Protein AF-H8G7A5-F1 (afdb_monomer)

Mean predicted aligned error: 6.36 Å

pLDDT: mean 84.11, std 17.85, range [39.28, 98.31]

Foldseek 3Di:
DVVLCVVVVHDLQRLLVQLCVVLVHNPRHSVNSVCLVVLVDPDDPSSLVSCCVSSVHDSVVSCVSNVVVVVVVVPD

Nearest PDB structures (foldseek):
  2b5a-assembly1_A  TM=8.289E-01  e=1.965E-02  [Bacillus] caldolyticus
  3jxc-assembly1_L  TM=9.567E-01  e=2.807E-01  Lederbergvirus P22
  3kxa-assembly2_D  TM=8.619E-01  e=2.377E-01  Neisseria gonorrhoeae FA 1090
  3f52-assembly1_A  TM=7.113E-01  e=2.128E-01  Corynebacterium glutamicum
  6tri-assembly1_B  TM=8.087E-01  e=3.396E+00  Lactococcus phage TP901-1

Structure (mmCIF, N/CA/C/O backbone):
data_AF-H8G7A5-F1
#
_entry.id   AF-H8G7A5-F1
#
loop_
_atom_site.group_PDB
_atom_site.id
_atom_site.type_symbol
_atom_site.label_atom_id
_atom_site.label_alt_id
_atom_site.label_comp_id
_atom_site.label_asym_id
_atom_site.label_entity_id
_atom_site.label_seq_id
_atom_site.pdbx_PDB_ins_code
_atom_site.Cartn_x
_atom_site.Cartn_y
_atom_site.Cartn_z
_atom_site.occupancy
_atom_site.B_iso_or_equiv
_atom_site.auth_seq_id
_atom_site.auth_comp_id
_atom_site.auth_asym_id
_atom_site.auth_atom_id
_atom_site.pdbx_PDB_model_num
ATOM 1 N N . MET A 1 1 ? -8.058 -5.628 2.000 1.00 87.31 1 MET A N 1
ATOM 2 C CA . MET A 1 1 ? -7.064 -5.312 0.946 1.00 87.31 1 MET A CA 1
ATOM 3 C C . MET A 1 1 ? -7.284 -6.091 -0.357 1.00 87.31 1 MET A C 1
ATOM 5 O O . MET A 1 1 ? -7.782 -5.481 -1.289 1.00 87.31 1 MET A O 1
ATOM 9 N N . ARG A 1 2 ? -6.997 -7.408 -0.447 1.00 91.94 2 ARG A N 1
ATOM 10 C CA . ARG A 1 2 ? -7.075 -8.173 -1.721 1.00 91.94 2 ARG A CA 1
ATOM 11 C C . ARG A 1 2 ? -8.384 -8.006 -2.489 1.00 91.94 2 ARG A C 1
ATOM 13 O O . ARG A 1 2 ? -8.363 -7.820 -3.700 1.00 91.94 2 ARG A O 1
ATOM 20 N N . ARG A 1 3 ? -9.518 -8.088 -1.787 1.00 90.56 3 ARG A N 1
ATOM 21 C CA . ARG A 1 3 ? -10.847 -7.893 -2.385 1.00 90.56 3 ARG A CA 1
ATOM 22 C C . ARG A 1 3 ? -10.979 -6.502 -3.009 1.00 90.56 3 ARG A C 1
ATOM 24 O O . ARG A 1 3 ? -11.322 -6.411 -4.176 1.00 90.56 3 ARG A O 1
ATOM 31 N N . VAL A 1 4 ? -10.635 -5.455 -2.260 1.00 91.81 4 VAL A N 1
ATOM 32 C CA . VAL A 1 4 ? -10.677 -4.058 -2.725 1.00 91.81 4 VAL A CA 1
ATOM 33 C C . VAL A 1 4 ? -9.766 -3.857 -3.937 1.00 91.81 4 VAL A C 1
ATOM 35 O O . VAL A 1 4 ? -10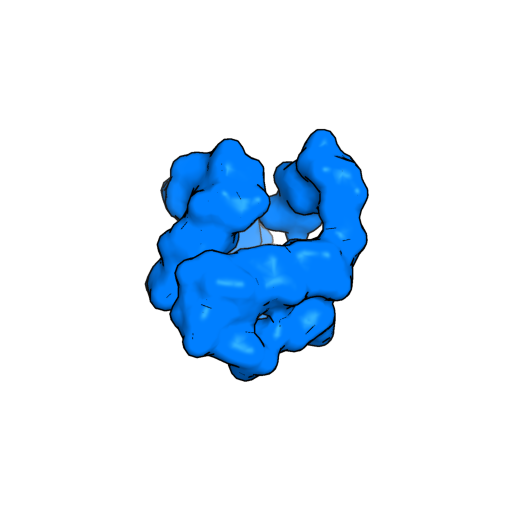.225 -3.359 -4.955 1.00 91.81 4 VAL A O 1
ATOM 38 N N . ARG A 1 5 ? -8.514 -4.336 -3.885 1.00 94.25 5 ARG A N 1
ATOM 39 C CA . ARG A 1 5 ? -7.588 -4.262 -5.027 1.00 94.25 5 ARG A CA 1
ATOM 40 C C . ARG A 1 5 ? -8.190 -4.898 -6.285 1.00 94.25 5 ARG A C 1
ATOM 42 O O . ARG A 1 5 ? -8.133 -4.304 -7.355 1.00 94.25 5 ARG A O 1
ATOM 49 N N . LYS A 1 6 ? -8.780 -6.092 -6.151 1.00 94.44 6 LYS A N 1
ATOM 50 C CA . LYS A 1 6 ? -9.429 -6.790 -7.268 1.00 94.44 6 LYS A CA 1
ATOM 51 C C . LYS A 1 6 ? -10.648 -6.045 -7.812 1.00 94.44 6 LYS A C 1
ATOM 53 O O . LYS A 1 6 ? -10.808 -6.006 -9.022 1.00 94.44 6 LYS A O 1
ATOM 58 N N . LEU A 1 7 ? -11.472 -5.449 -6.948 1.00 93.31 7 LEU A N 1
ATOM 59 C CA . LEU A 1 7 ? -12.617 -4.629 -7.370 1.00 93.31 7 LEU A CA 1
ATOM 6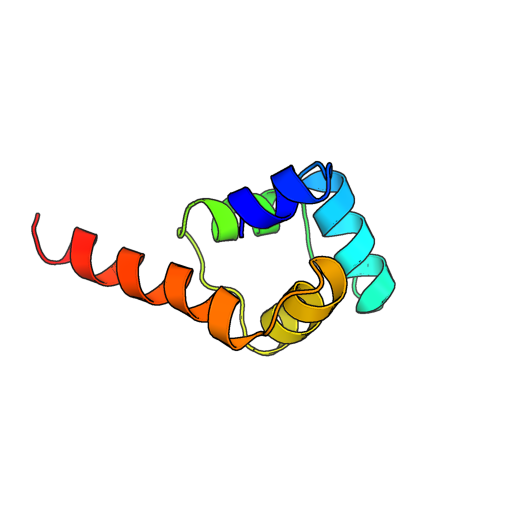0 C C . LEU A 1 7 ? -12.181 -3.388 -8.160 1.00 93.31 7 LEU A C 1
ATOM 62 O O . LEU A 1 7 ? -12.905 -2.942 -9.037 1.00 93.31 7 LEU A O 1
ATOM 66 N N . ARG A 1 8 ? -10.977 -2.871 -7.892 1.00 92.56 8 ARG A N 1
ATOM 67 C CA . ARG A 1 8 ? -10.353 -1.783 -8.657 1.00 92.56 8 ARG A CA 1
ATOM 68 C C . ARG A 1 8 ? -9.615 -2.264 -9.919 1.00 92.56 8 ARG A C 1
ATOM 70 O O . ARG A 1 8 ? -8.957 -1.462 -10.566 1.00 92.56 8 ARG A O 1
ATOM 77 N N . GLY A 1 9 ? -9.664 -3.559 -10.249 1.00 95.75 9 GLY A N 1
ATOM 78 C CA . GLY A 1 9 ? -9.002 -4.123 -11.434 1.00 95.75 9 GLY A CA 1
ATOM 79 C C . GLY A 1 9 ? -7.470 -4.153 -11.371 1.00 95.75 9 GLY A C 1
ATOM 80 O O . GLY A 1 9 ? -6.825 -4.425 -12.377 1.00 95.75 9 GLY A O 1
ATOM 81 N N . LEU A 1 10 ? -6.870 -3.895 -10.206 1.00 96.62 10 LEU A N 1
ATOM 82 C CA . LEU A 1 10 ? -5.418 -3.767 -10.077 1.00 96.62 10 LEU A CA 1
ATOM 83 C C . LEU A 1 10 ? -4.754 -5.125 -9.838 1.00 96.62 10 LEU A C 1
ATOM 85 O O . LEU A 1 10 ? -5.200 -5.924 -9.007 1.00 96.62 10 LEU A O 1
ATOM 89 N N . THR A 1 11 ? -3.620 -5.370 -10.485 1.00 98.19 11 THR A N 1
ATOM 90 C CA . THR A 1 11 ? -2.675 -6.430 -10.104 1.00 98.19 11 THR A CA 1
ATOM 91 C C . THR A 1 11 ? -1.880 -6.027 -8.855 1.00 98.19 11 THR A C 1
ATOM 93 O O . THR A 1 11 ? -1.917 -4.880 -8.412 1.00 98.19 11 THR A O 1
ATOM 96 N N . GLN A 1 12 ? -1.168 -6.974 -8.231 1.00 97.62 12 GLN A N 1
ATOM 97 C CA . GLN A 1 12 ? -0.310 -6.641 -7.084 1.00 97.62 12 GLN A CA 1
ATOM 98 C C . GLN A 1 12 ? 0.880 -5.753 -7.482 1.00 97.62 12 GLN A C 1
ATOM 100 O O . GLN A 1 12 ? 1.299 -4.942 -6.663 1.00 97.62 12 GLN A O 1
ATOM 105 N N . TYR A 1 13 ? 1.390 -5.892 -8.713 1.00 98.31 13 TYR A N 1
ATOM 106 C CA . TYR A 1 13 ? 2.423 -5.010 -9.267 1.00 98.31 13 TYR A CA 1
ATOM 107 C C . TYR A 1 13 ? 1.885 -3.593 -9.430 1.00 98.31 13 TYR A C 1
ATOM 109 O O . TYR A 1 13 ? 2.398 -2.691 -8.791 1.00 98.31 13 TYR A O 1
ATOM 117 N N . GLN A 1 14 ? 0.750 -3.429 -10.115 1.00 98.25 14 GLN A N 1
ATOM 118 C CA . GLN A 1 14 ? 0.127 -2.112 -10.302 1.00 98.25 14 GLN A CA 1
ATOM 119 C C . GLN A 1 14 ? -0.205 -1.406 -8.983 1.00 98.25 14 GLN A C 1
ATOM 121 O O . GLN A 1 14 ? -0.143 -0.185 -8.901 1.00 98.25 14 GLN A O 1
ATOM 126 N N . LEU A 1 15 ? -0.566 -2.155 -7.934 1.00 97.62 15 LEU A N 1
ATOM 127 C CA . LEU A 1 15 ? -0.739 -1.553 -6.615 1.00 97.62 15 LEU A CA 1
ATOM 128 C C . LEU A 1 15 ? 0.598 -1.115 -6.000 1.00 97.62 15 LEU A C 1
ATOM 130 O O . LEU A 1 15 ? 0.636 -0.064 -5.372 1.00 97.62 15 LEU A O 1
ATOM 134 N N . ALA A 1 16 ? 1.669 -1.899 -6.144 1.00 98.00 16 ALA A N 1
ATOM 135 C CA . ALA A 1 16 ? 2.995 -1.504 -5.672 1.00 98.00 16 ALA A CA 1
ATOM 136 C C . ALA A 1 16 ? 3.508 -0.265 -6.423 1.00 98.00 16 ALA A C 1
ATOM 138 O O . ALA A 1 16 ? 3.942 0.680 -5.773 1.00 98.00 16 ALA A O 1
ATOM 139 N N . ASP A 1 17 ? 3.357 -0.229 -7.747 1.00 98.06 17 ASP A N 1
ATOM 140 C CA . ASP A 1 17 ? 3.757 0.902 -8.591 1.00 98.06 17 ASP A CA 1
ATOM 141 C C . ASP A 1 17 ? 2.993 2.170 -8.191 1.00 98.06 17 ASP A C 1
ATOM 143 O O . ASP A 1 17 ? 3.594 3.187 -7.857 1.00 98.06 17 ASP A O 1
ATOM 147 N N . ARG A 1 18 ? 1.662 2.078 -8.060 1.00 97.69 18 ARG A N 1
ATOM 148 C CA . ARG A 1 18 ? 0.828 3.203 -7.613 1.00 97.69 18 ARG A CA 1
ATOM 149 C C . ARG A 1 18 ? 1.184 3.686 -6.207 1.00 97.69 18 AR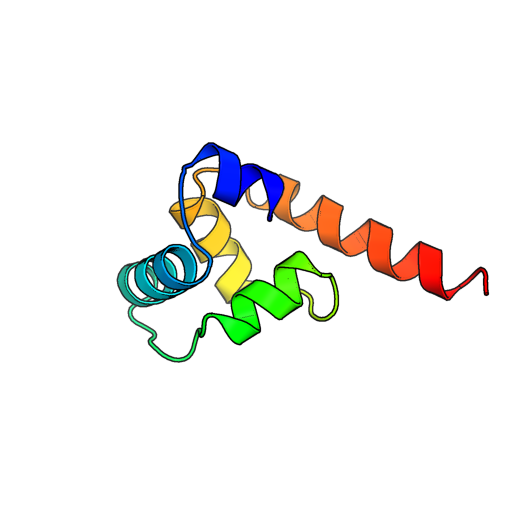G A C 1
ATOM 151 O O . ARG A 1 18 ? 1.093 4.875 -5.919 1.00 97.69 18 ARG A O 1
ATOM 158 N N . LEU A 1 19 ? 1.562 2.780 -5.303 1.00 97.31 19 LEU A N 1
ATOM 159 C CA . LEU A 1 19 ? 2.036 3.161 -3.973 1.00 97.31 19 LEU A CA 1
ATOM 160 C C . LEU A 1 19 ? 3.382 3.878 -4.056 1.00 97.31 19 LEU A C 1
ATOM 162 O O . LEU A 1 19 ? 3.552 4.881 -3.367 1.00 97.31 19 LEU A O 1
ATOM 166 N N . ALA A 1 20 ? 4.310 3.398 -4.882 1.00 97.69 20 ALA A N 1
ATOM 167 C CA . ALA A 1 20 ? 5.603 4.037 -5.082 1.00 97.69 20 ALA A CA 1
ATOM 168 C C . ALA A 1 20 ? 5.455 5.448 -5.666 1.00 97.69 20 ALA A C 1
ATOM 170 O O . ALA A 1 20 ? 6.074 6.376 -5.151 1.00 97.69 20 ALA A O 1
ATOM 171 N N . GLU A 1 21 ? 4.575 5.621 -6.655 1.00 97.62 21 GLU A N 1
ATOM 172 C CA . GLU A 1 21 ? 4.234 6.916 -7.255 1.00 97.62 21 GLU A CA 1
ATOM 173 C C . GLU A 1 21 ? 3.625 7.883 -6.232 1.00 97.62 21 GLU A C 1
ATOM 175 O O . GLU A 1 21 ? 4.126 8.990 -6.051 1.00 97.62 21 GLU A O 1
ATOM 180 N N . LEU A 1 22 ? 2.574 7.464 -5.516 1.00 97.38 22 LEU A N 1
ATOM 181 C CA . LEU A 1 22 ? 1.879 8.328 -4.555 1.00 97.38 22 LEU A CA 1
ATOM 182 C C . LEU A 1 22 ? 2.767 8.729 -3.373 1.00 97.38 22 LEU A C 1
ATOM 184 O O . LEU A 1 22 ? 2.697 9.858 -2.899 1.00 97.38 22 LEU A O 1
ATOM 188 N N . SER A 1 23 ? 3.581 7.794 -2.884 1.00 96.00 23 S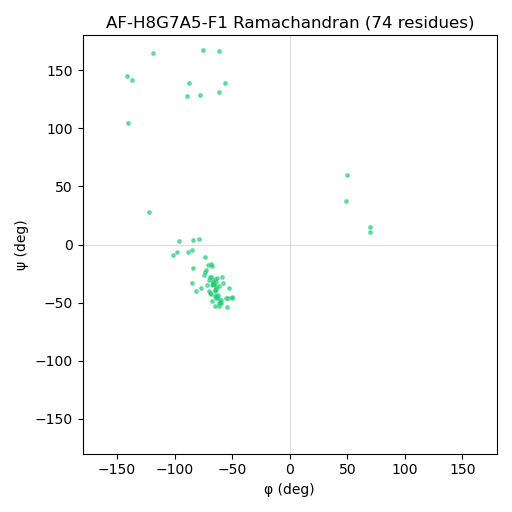ER A N 1
ATOM 189 C CA . SER A 1 23 ? 4.427 8.001 -1.706 1.00 96.00 23 SER A CA 1
ATOM 190 C C . SER A 1 23 ? 5.803 8.587 -2.020 1.00 96.00 23 SER A C 1
ATOM 192 O O . SER A 1 23 ? 6.555 8.887 -1.089 1.00 96.00 23 SER A O 1
ATOM 194 N N . ASN A 1 24 ? 6.136 8.720 -3.310 1.00 96.38 24 ASN A N 1
ATOM 195 C CA . ASN A 1 24 ? 7.479 9.004 -3.809 1.00 96.38 24 ASN A CA 1
ATOM 196 C C . ASN A 1 24 ? 8.546 8.079 -3.182 1.00 96.38 24 ASN A C 1
ATOM 198 O O . ASN A 1 24 ? 9.645 8.506 -2.826 1.00 96.38 24 ASN A O 1
ATOM 202 N N . ASN A 1 25 ? 8.190 6.806 -2.972 1.00 94.81 25 ASN A N 1
ATOM 203 C CA . ASN A 1 25 ? 9.011 5.825 -2.268 1.00 94.81 25 ASN A CA 1
ATOM 204 C C . ASN A 1 25 ? 8.936 4.447 -2.944 1.00 94.81 25 ASN A C 1
ATOM 206 O O . ASN A 1 25 ? 7.987 3.686 -2.758 1.00 94.81 25 ASN A O 1
ATOM 210 N N . SER A 1 26 ? 9.996 4.085 -3.667 1.00 93.62 26 SER A N 1
ATOM 211 C CA . SER A 1 26 ? 10.117 2.829 -4.422 1.00 93.62 26 SER A CA 1
ATOM 212 C C . SER A 1 26 ? 10.463 1.593 -3.579 1.00 93.62 26 SER A C 1
ATOM 214 O O . SER A 1 26 ? 10.647 0.507 -4.125 1.00 93.62 26 SER A O 1
ATOM 216 N N . SER A 1 27 ? 10.536 1.712 -2.247 1.00 93.94 27 SER A N 1
ATOM 217 C CA . SER A 1 27 ? 10.841 0.566 -1.372 1.00 93.94 27 SER A CA 1
ATOM 218 C C . SER A 1 27 ? 9.703 -0.456 -1.267 1.00 93.94 27 SER A C 1
ATOM 220 O O . SER A 1 27 ? 9.929 -1.591 -0.837 1.00 93.94 27 SER A O 1
ATOM 222 N N . VAL A 1 28 ? 8.474 -0.085 -1.645 1.00 95.25 28 VAL A N 1
ATOM 223 C CA . VAL A 1 28 ? 7.349 -1.023 -1.684 1.00 95.25 28 VAL A CA 1
ATOM 224 C C . VAL A 1 28 ? 7.422 -1.898 -2.926 1.00 95.25 28 VAL A C 1
ATOM 226 O O . VAL A 1 28 ? 7.519 -1.423 -4.050 1.00 95.25 28 VAL A O 1
ATOM 229 N N . SER A 1 29 ? 7.328 -3.209 -2.719 1.00 96.62 29 SER A N 1
ATOM 230 C CA . SER A 1 29 ? 7.352 -4.190 -3.798 1.00 96.62 29 SER A CA 1
ATOM 231 C C . SER A 1 29 ? 6.059 -4.993 -3.862 1.00 96.62 29 SER A C 1
ATOM 233 O O . SER A 1 29 ? 5.281 -5.071 -2.903 1.00 96.62 29 SER A O 1
ATOM 235 N N . ARG A 1 30 ? 5.863 -5.685 -4.988 1.00 97.12 30 ARG A N 1
ATOM 236 C CA . ARG A 1 30 ? 4.776 -6.655 -5.153 1.00 97.12 30 ARG A CA 1
ATOM 237 C C . ARG A 1 30 ? 4.754 -7.700 -4.033 1.00 97.12 30 ARG A C 1
ATOM 239 O O . ARG A 1 30 ? 3.680 -8.122 -3.603 1.00 97.12 30 ARG A O 1
ATOM 246 N N . ASP A 1 31 ? 5.917 -8.140 -3.560 1.00 96.81 31 ASP A N 1
ATOM 247 C CA . ASP A 1 31 ? 5.995 -9.149 -2.502 1.00 96.81 31 ASP A CA 1
ATOM 248 C C . ASP A 1 31 ? 5.568 -8.595 -1.149 1.00 96.81 31 ASP A C 1
ATOM 250 O O . ASP A 1 31 ? 4.914 -9.302 -0.378 1.00 96.81 31 ASP A O 1
ATOM 254 N N . GLU A 1 32 ? 5.857 -7.324 -0.882 1.00 95.06 32 GLU A N 1
ATOM 255 C CA . GLU A 1 32 ? 5.367 -6.638 0.307 1.00 95.06 32 GLU A CA 1
ATOM 256 C C . GLU A 1 32 ? 3.834 -6.518 0.283 1.00 95.06 32 GLU A C 1
ATOM 258 O O . GLU A 1 32 ? 3.165 -6.940 1.232 1.00 95.06 32 GLU A O 1
ATOM 263 N N . VAL A 1 33 ? 3.263 -6.113 -0.857 1.00 9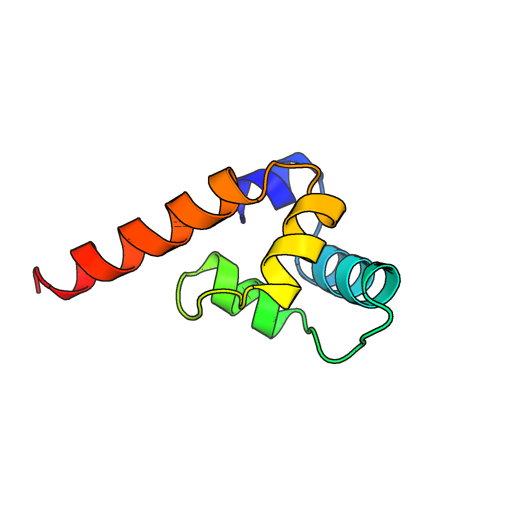5.25 33 VAL A N 1
ATOM 264 C CA . VAL A 1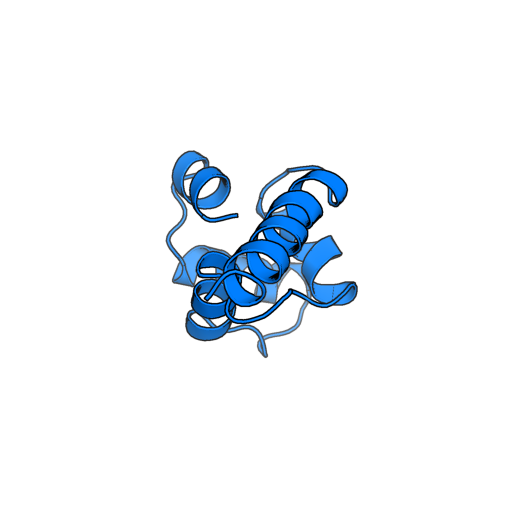 33 ? 1.811 -6.146 -1.114 1.00 95.25 33 VAL A CA 1
ATOM 265 C C . VAL A 1 33 ? 1.239 -7.548 -0.870 1.00 95.25 33 VAL A C 1
ATOM 267 O O . VAL A 1 33 ? 0.234 -7.714 -0.175 1.00 95.25 33 VAL A O 1
ATOM 270 N N . ALA A 1 34 ? 1.895 -8.592 -1.378 1.00 94.25 34 ALA A N 1
ATOM 271 C CA . ALA A 1 34 ? 1.446 -9.968 -1.210 1.00 94.25 34 ALA A CA 1
ATOM 272 C C . ALA A 1 34 ? 1.555 -10.469 0.246 1.00 94.25 34 ALA A C 1
ATOM 274 O O . ALA A 1 34 ? 0.786 -11.348 0.651 1.00 94.25 34 ALA A O 1
ATOM 275 N N . ARG A 1 35 ? 2.490 -9.952 1.055 1.00 92.06 35 ARG A N 1
ATOM 276 C CA . ARG A 1 35 ? 2.562 -10.241 2.500 1.00 92.06 35 ARG A CA 1
ATOM 277 C C . ARG A 1 35 ? 1.400 -9.599 3.250 1.00 92.06 35 ARG A C 1
ATOM 279 O O . ARG A 1 35 ? 0.816 -10.270 4.104 1.00 92.06 35 ARG A O 1
ATOM 286 N N . TRP A 1 36 ? 1.037 -8.363 2.910 1.00 92.88 36 TRP A N 1
ATOM 287 C CA . TRP A 1 36 ? -0.110 -7.672 3.503 1.00 92.88 36 TRP A CA 1
ATOM 288 C C . TRP A 1 36 ? -1.430 -8.365 3.164 1.00 92.88 36 TRP A C 1
ATOM 290 O O . TRP A 1 36 ? -2.248 -8.611 4.047 1.00 92.88 36 TRP A O 1
ATOM 300 N N . GLU A 1 37 ? -1.620 -8.776 1.909 1.00 91.81 37 GLU A N 1
ATOM 301 C CA . GLU A 1 37 ? -2.848 -9.461 1.486 1.00 91.81 37 GLU A CA 1
ATOM 302 C C . GLU A 1 37 ? -3.069 -10.814 2.156 1.00 91.81 37 GLU A C 1
ATOM 304 O O . GLU A 1 37 ? -4.214 -11.203 2.381 1.00 91.81 37 GLU A O 1
ATOM 309 N N . ARG A 1 38 ? -1.984 -11.530 2.464 1.00 89.06 38 ARG A N 1
ATOM 310 C CA . ARG A 1 38 ? -2.031 -12.817 3.171 1.00 89.06 38 ARG A CA 1
ATOM 311 C C . ARG A 1 38 ? -2.078 -12.659 4.694 1.00 89.06 38 ARG A C 1
ATOM 313 O O . ARG A 1 38 ? -2.137 -13.664 5.391 1.00 89.06 38 ARG A O 1
ATOM 320 N N . GLY A 1 39 ? -1.982 -11.435 5.219 1.00 84.38 39 GLY A N 1
ATOM 321 C CA . GLY A 1 39 ? -1.894 -11.179 6.659 1.00 84.38 39 GLY A CA 1
ATOM 322 C C . GLY A 1 39 ? -0.574 -11.624 7.303 1.00 84.38 39 GLY A C 1
ATOM 323 O 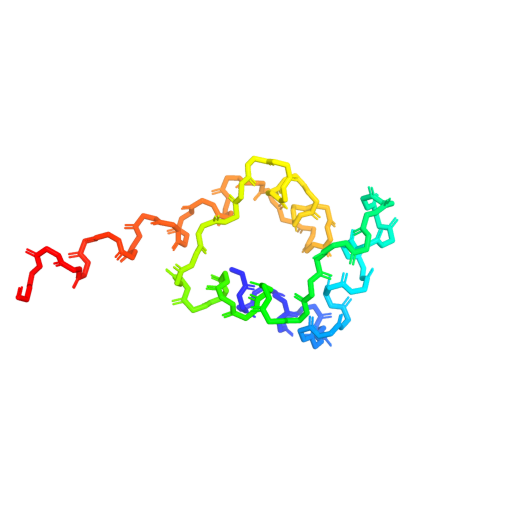O . GLY A 1 39 ? -0.493 -11.697 8.526 1.00 84.38 39 GLY A O 1
ATOM 324 N N . LYS A 1 40 ? 0.471 -11.912 6.508 1.00 82.12 40 LYS A N 1
ATOM 325 C CA . LYS A 1 40 ? 1.811 -12.262 7.022 1.00 82.12 40 LYS A CA 1
ATOM 326 C C . LYS A 1 40 ? 2.506 -11.062 7.664 1.00 82.12 40 LYS A C 1
ATOM 328 O O . LYS A 1 40 ? 3.296 -11.230 8.585 1.00 82.12 40 LYS A O 1
ATOM 333 N N . ARG A 1 41 ? 2.216 -9.856 7.169 1.00 85.56 41 ARG A N 1
ATOM 334 C CA . ARG A 1 41 ? 2.721 -8.592 7.708 1.00 85.56 41 ARG A CA 1
ATOM 335 C C . ARG A 1 41 ? 1.602 -7.566 7.744 1.00 85.56 41 ARG A C 1
ATOM 337 O O . ARG A 1 41 ? 0.780 -7.506 6.835 1.00 85.56 41 ARG A O 1
ATOM 344 N N . VAL A 1 42 ? 1.591 -6.762 8.796 1.00 85.06 42 VAL A N 1
ATOM 345 C CA . VAL A 1 42 ? 0.674 -5.634 8.940 1.00 85.06 42 VAL A CA 1
ATOM 346 C C . VAL A 1 42 ? 1.336 -4.399 8.326 1.00 85.06 42 VAL A C 1
ATOM 348 O O . VAL A 1 42 ? 2.474 -4.106 8.702 1.00 85.06 42 VAL A O 1
ATOM 351 N N . PRO A 1 43 ? 0.673 -3.665 7.414 1.00 89.62 43 PRO A N 1
ATOM 352 C CA . PRO A 1 43 ? 1.214 -2.410 6.912 1.00 89.62 43 PRO A CA 1
ATOM 353 C C . PRO A 1 43 ? 1.379 -1.403 8.060 1.00 89.62 43 PRO A C 1
ATOM 355 O O . PRO A 1 43 ? 0.461 -1.179 8.860 1.00 89.62 43 PRO A O 1
ATOM 358 N N . GLY A 1 44 ? 2.557 -0.783 8.147 1.00 89.50 44 GLY A N 1
ATOM 359 C CA . GLY A 1 44 ? 2.818 0.292 9.108 1.00 89.50 44 GLY A CA 1
ATOM 360 C C . GLY A 1 44 ? 1.902 1.508 8.883 1.00 89.50 44 GLY A C 1
ATOM 361 O O . GLY A 1 44 ? 1.261 1.594 7.835 1.00 89.50 44 GLY A O 1
ATOM 362 N N . PRO A 1 45 ? 1.819 2.452 9.843 1.00 89.50 45 PRO A N 1
ATOM 363 C CA . PRO A 1 45 ? 0.985 3.655 9.714 1.00 89.50 45 PRO A CA 1
ATOM 364 C C . PRO A 1 45 ? 1.211 4.415 8.398 1.00 89.50 45 PRO A C 1
ATOM 366 O O . PRO A 1 45 ? 0.248 4.719 7.703 1.00 89.50 45 PRO A O 1
ATOM 369 N N . TYR A 1 46 ? 2.478 4.601 8.011 1.00 92.56 46 TYR A N 1
ATOM 370 C CA . TYR A 1 46 ? 2.873 5.235 6.749 1.00 92.56 46 TYR A CA 1
ATOM 371 C C . TYR A 1 46 ? 2.225 4.567 5.525 1.00 92.56 46 TYR A C 1
ATOM 373 O O . TYR A 1 46 ? 1.519 5.210 4.754 1.00 92.56 46 TYR A O 1
ATOM 381 N N . TRP A 1 47 ? 2.374 3.246 5.376 1.00 93.00 47 TRP A N 1
ATOM 382 C CA . TRP A 1 47 ? 1.785 2.522 4.245 1.00 93.00 47 TRP A CA 1
ATOM 383 C C . TRP A 1 47 ? 0.259 2.451 4.303 1.00 93.00 47 TRP A C 1
ATOM 385 O O . TRP A 1 47 ? -0.380 2.381 3.259 1.00 93.00 47 TRP A O 1
ATOM 395 N N . ARG A 1 48 ? -0.354 2.494 5.493 1.00 91.56 48 ARG A N 1
ATOM 396 C CA . ARG A 1 48 ? -1.820 2.524 5.626 1.00 91.56 48 ARG A CA 1
ATOM 397 C C . ARG A 1 48 ? -2.433 3.792 5.037 1.00 91.56 48 ARG A C 1
ATOM 399 O O . ARG A 1 48 ? -3.481 3.690 4.405 1.00 91.56 48 ARG A O 1
ATOM 406 N N . GLN A 1 49 ? -1.780 4.942 5.202 1.00 92.50 49 GLN A N 1
ATOM 407 C CA . GLN A 1 49 ? -2.215 6.194 4.580 1.00 92.50 49 GLN A CA 1
ATOM 408 C C . GLN A 1 49 ? -2.201 6.071 3.052 1.00 92.50 49 GLN A C 1
ATOM 410 O O . GLN A 1 49 ? -3.218 6.301 2.404 1.00 92.50 49 GLN A O 1
ATOM 415 N N . TRP A 1 50 ? -1.095 5.604 2.474 1.00 95.69 50 TRP A N 1
ATOM 416 C CA . TRP A 1 50 ? -0.984 5.453 1.021 1.00 95.69 50 TRP A CA 1
ATOM 417 C C . TRP A 1 50 ? -1.897 4.373 0.451 1.00 95.69 50 TRP A C 1
ATOM 419 O O . TRP A 1 50 ? -2.454 4.548 -0.626 1.00 95.69 50 TRP A O 1
ATOM 429 N N . LEU A 1 51 ? -2.122 3.281 1.182 1.00 94.50 51 LEU A N 1
ATOM 430 C CA . LEU A 1 51 ? -3.094 2.259 0.797 1.00 94.50 51 LEU A CA 1
ATOM 431 C C . LEU A 1 51 ? -4.523 2.805 0.777 1.00 94.50 51 LEU A C 1
ATOM 433 O O . LEU A 1 51 ? -5.296 2.407 -0.089 1.00 94.50 51 LEU A O 1
ATOM 437 N N . SER A 1 52 ? -4.868 3.694 1.712 1.00 93.56 52 SER A N 1
ATOM 438 C CA . SER A 1 52 ? -6.175 4.352 1.752 1.00 93.56 52 SER A CA 1
ATOM 439 C C . SER A 1 52 ? -6.394 5.199 0.498 1.00 93.56 52 SER A C 1
ATOM 441 O O . SER A 1 52 ? -7.419 5.048 -0.161 1.00 93.56 52 SER A O 1
ATOM 443 N N . VAL A 1 53 ? -5.386 5.985 0.105 1.00 94.75 53 VAL A N 1
ATOM 444 C CA . VAL A 1 53 ? -5.412 6.801 -1.120 1.00 94.75 53 VAL A CA 1
ATOM 445 C C . VAL A 1 53 ? -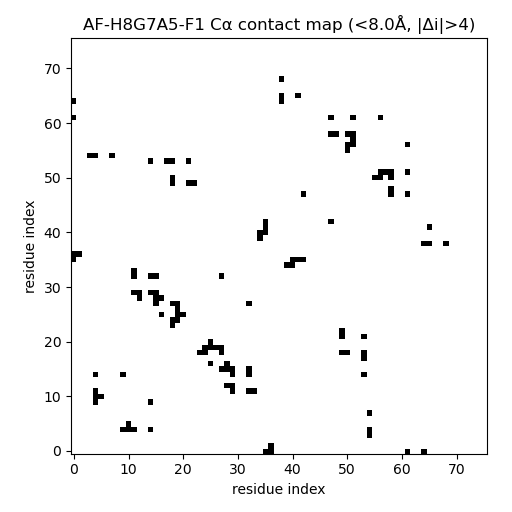5.413 5.930 -2.383 1.00 94.75 53 VAL A C 1
ATOM 447 O O . VAL A 1 53 ? -6.240 6.118 -3.269 1.00 94.75 53 VAL A O 1
ATOM 450 N N . ALA A 1 54 ? -4.521 4.940 -2.478 1.00 94.75 54 ALA A N 1
ATOM 451 C CA . ALA A 1 54 ? -4.358 4.113 -3.676 1.00 94.75 54 ALA A CA 1
ATOM 452 C C . ALA A 1 54 ? -5.575 3.226 -3.977 1.00 94.75 54 ALA A C 1
ATOM 454 O O . ALA A 1 54 ? -5.866 2.949 -5.140 1.00 94.75 54 ALA A O 1
ATOM 455 N N . LEU A 1 55 ? -6.258 2.747 -2.935 1.00 93.38 55 LEU A N 1
ATOM 456 C CA . LEU A 1 55 ? -7.437 1.887 -3.059 1.00 93.38 55 LEU A CA 1
ATOM 457 C C . LEU A 1 55 ? -8.755 2.654 -2.936 1.00 93.38 55 LEU A C 1
ATOM 459 O O . LEU A 1 55 ? -9.810 2.046 -3.150 1.00 93.38 55 LEU A O 1
ATOM 463 N N . ASP A 1 56 ? -8.676 3.948 -2.613 1.00 92.69 56 ASP A N 1
ATOM 464 C CA . ASP A 1 56 ? -9.812 4.832 -2.373 1.00 92.69 56 ASP A CA 1
ATOM 465 C C . ASP A 1 56 ? -10.798 4.179 -1.386 1.00 92.69 56 ASP A C 1
ATOM 467 O O . ASP A 1 56 ? -11.929 3.813 -1.707 1.00 92.69 56 ASP A O 1
ATOM 471 N N . VAL A 1 57 ? -10.274 3.891 -0.189 1.00 89.12 57 VAL A N 1
ATOM 472 C CA . VAL A 1 57 ? -11.012 3.335 0.955 1.00 89.12 57 VAL A CA 1
ATOM 473 C C . VAL A 1 57 ? -10.527 3.978 2.253 1.00 89.12 57 VAL A C 1
ATOM 475 O O . VAL A 1 57 ? -9.324 4.210 2.386 1.00 89.12 57 VAL A O 1
ATOM 478 N N . PRO A 1 58 ? -11.395 4.207 3.253 1.00 83.38 58 PRO A N 1
ATOM 479 C CA . PRO A 1 58 ? -10.978 4.707 4.561 1.00 83.38 58 PRO A CA 1
ATOM 480 C C . PRO A 1 58 ? -9.912 3.822 5.223 1.00 83.38 58 PRO A C 1
ATOM 482 O O . PRO A 1 58 ? -9.999 2.589 5.203 1.00 83.38 58 PRO A O 1
ATOM 485 N N . SER A 1 59 ? -8.916 4.447 5.856 1.00 73.88 59 SER A N 1
ATOM 486 C CA . SER A 1 59 ? -7.802 3.764 6.535 1.00 73.88 59 SER A CA 1
ATOM 487 C C . SER A 1 59 ? -8.265 2.810 7.649 1.00 73.88 59 SER A C 1
ATOM 489 O O . SER A 1 59 ? -7.632 1.778 7.890 1.00 73.88 59 SER A O 1
ATOM 491 N N . GLU A 1 60 ? -9.411 3.091 8.272 1.00 69.44 60 GLU A N 1
ATOM 492 C CA . GLU A 1 60 ? -10.050 2.239 9.280 1.00 69.44 60 GLU A CA 1
ATOM 493 C C . GLU A 1 60 ? -10.539 0.897 8.716 1.00 69.44 60 GLU A C 1
ATOM 495 O O . 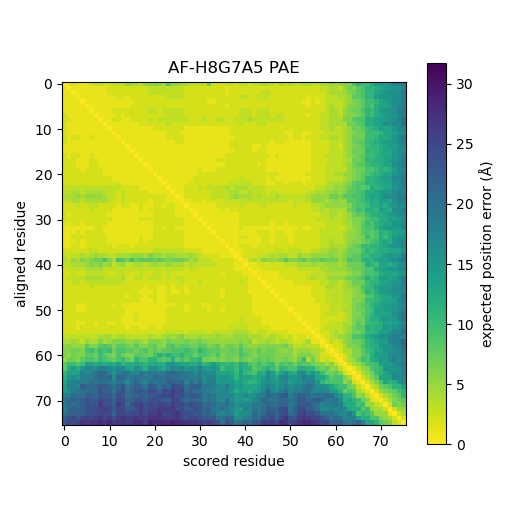GLU A 1 60 ? -10.402 -0.138 9.369 1.00 69.44 60 GLU A O 1
ATOM 500 N N . GLN A 1 61 ? -10.997 0.860 7.461 1.00 68.94 61 GLN A N 1
ATOM 501 C CA . GLN A 1 61 ? -11.407 -0.390 6.806 1.00 68.94 61 GLN A CA 1
ATOM 502 C C . GLN A 1 61 ? -10.203 -1.276 6.444 1.00 68.94 61 GLN A C 1
ATOM 504 O O . GLN A 1 61 ? -10.320 -2.497 6.315 1.00 68.94 61 GLN A O 1
ATOM 509 N N . LEU A 1 62 ? -9.004 -0.694 6.322 1.00 69.31 62 LEU A N 1
ATOM 510 C CA . LEU A 1 62 ? -7.765 -1.460 6.154 1.00 69.31 62 LEU A CA 1
ATOM 511 C C . LEU A 1 62 ? -7.326 -2.149 7.461 1.00 69.31 62 LEU A C 1
ATOM 513 O O . LEU A 1 62 ? -6.642 -3.175 7.397 1.00 69.31 62 LEU A O 1
ATOM 517 N N . LEU A 1 63 ? -7.744 -1.642 8.630 1.00 64.75 63 LEU A N 1
ATOM 518 C CA . LEU A 1 63 ? -7.417 -2.194 9.953 1.00 64.75 63 LEU A CA 1
ATOM 519 C C . LEU A 1 63 ? -8.190 -3.478 10.294 1.00 64.75 63 LEU A C 1
ATOM 521 O O . LEU A 1 63 ? -7.674 -4.312 11.040 1.00 64.75 63 LEU A O 1
ATOM 525 N N . GLU A 1 64 ? -9.381 -3.709 9.740 1.00 56.81 64 GLU A N 1
ATOM 526 C CA . GLU A 1 64 ? -10.143 -4.933 10.047 1.00 56.81 64 GLU A CA 1
ATOM 527 C C . GLU A 1 64 ? -9.455 -6.217 9.563 1.00 56.81 64 GLU A C 1
ATOM 529 O O . GLU A 1 64 ? -9.513 -7.253 10.231 1.00 56.81 64 GLU A O 1
ATOM 534 N N . ALA A 1 65 ? -8.679 -6.140 8.478 1.00 53.09 65 ALA A N 1
ATOM 535 C CA . ALA A 1 65 ? -7.870 -7.262 8.000 1.00 53.09 65 ALA A CA 1
ATOM 536 C C . ALA A 1 65 ? -6.713 -7.633 8.956 1.00 53.09 65 ALA A C 1
ATOM 538 O O . ALA A 1 65 ? -6.182 -8.740 8.883 1.00 53.09 65 ALA A O 1
ATOM 539 N N . VAL A 1 66 ? -6.333 -6.728 9.866 1.00 52.31 66 VAL A N 1
ATOM 540 C CA . VAL A 1 66 ? -5.212 -6.883 10.807 1.00 52.31 66 VAL A CA 1
ATOM 541 C C . VAL A 1 66 ? -5.625 -7.636 12.076 1.00 52.31 66 VAL A C 1
ATOM 543 O O . VAL A 1 66 ? -4.830 -8.401 12.626 1.00 52.31 66 VAL A O 1
ATOM 546 N N . ARG A 1 67 ? -6.873 -7.475 12.537 1.00 48.53 67 ARG A N 1
ATOM 547 C CA . ARG A 1 67 ? -7.357 -8.104 13.781 1.00 48.53 67 ARG A CA 1
ATOM 548 C C . ARG A 1 67 ? -7.683 -9.592 13.612 1.00 48.53 67 ARG A C 1
ATOM 550 O O . ARG A 1 67 ? -7.343 -10.398 14.476 1.00 48.53 67 ARG A O 1
ATOM 557 N N . CYS A 1 68 ? -8.233 -9.988 12.463 1.00 47.25 68 CYS A N 1
ATOM 558 C CA . CYS A 1 68 ? -8.633 -11.378 12.197 1.00 47.25 68 CYS A CA 1
ATOM 559 C C . CYS A 1 68 ? -7.452 -12.374 12.079 1.00 47.25 68 CYS A C 1
ATOM 561 O O . CYS A 1 68 ? -7.649 -13.585 12.174 1.00 47.25 68 CYS A O 1
ATOM 563 N N . GLY A 1 69 ? -6.219 -11.888 11.878 1.00 46.03 69 GLY A N 1
ATOM 564 C CA . GLY A 1 69 ? -5.016 -12.726 11.768 1.00 46.03 69 GLY A CA 1
ATOM 565 C C . GLY A 1 69 ? -4.369 -13.118 13.103 1.00 46.03 69 GLY A C 1
ATOM 566 O O . GLY A 1 69 ? -3.625 -14.097 13.143 1.00 46.03 69 GLY A O 1
ATOM 567 N N . ARG A 1 70 ? -4.637 -12.386 14.198 1.00 46.50 70 ARG A N 1
ATOM 568 C CA . ARG A 1 70 ? -4.123 -12.732 15.540 1.00 46.50 70 ARG A CA 1
ATOM 569 C C . ARG A 1 70 ? -4.968 -13.809 16.221 1.00 46.50 70 ARG A C 1
ATOM 571 O O . ARG A 1 70 ? -4.401 -14.725 16.800 1.00 46.50 70 ARG A O 1
ATOM 578 N N . LEU A 1 71 ? -6.295 -13.749 16.083 1.00 45.03 71 LEU A N 1
ATOM 579 C CA . LEU A 1 71 ? -7.204 -14.706 16.731 1.00 45.03 71 LEU A CA 1
ATOM 580 C C . LEU A 1 71 ? -7.072 -16.134 16.178 1.00 45.03 71 LEU A C 1
ATOM 582 O O . LEU A 1 71 ? -7.156 -17.088 16.939 1.00 45.03 71 LEU A O 1
ATOM 586 N N . ARG A 1 72 ? -6.767 -16.307 14.884 1.00 46.59 72 ARG A N 1
ATOM 587 C CA . ARG A 1 72 ? -6.584 -17.646 14.287 1.00 46.59 72 ARG A CA 1
ATOM 588 C C . ARG A 1 72 ? -5.280 -18.357 14.672 1.00 46.59 72 ARG A C 1
ATOM 590 O O . ARG A 1 72 ? -5.147 -19.532 14.366 1.00 46.59 72 ARG A O 1
ATOM 597 N N . ARG A 1 73 ? -4.320 -17.675 15.308 1.00 49.72 73 ARG A N 1
ATOM 598 C CA . ARG A 1 73 ? -3.059 -18.286 15.778 1.00 49.72 73 ARG A CA 1
ATOM 599 C C . ARG A 1 73 ? -3.034 -18.593 17.274 1.00 49.72 73 ARG A C 1
ATOM 601 O O . ARG A 1 73 ? -2.098 -19.234 17.717 1.00 49.72 73 ARG A O 1
ATOM 608 N N . ALA A 1 74 ? -4.033 -18.139 18.029 1.00 49.16 74 ALA A N 1
ATOM 609 C CA . ALA A 1 74 ? -4.182 -18.456 19.451 1.00 49.16 74 ALA A CA 1
ATOM 610 C C . ALA A 1 74 ? -5.135 -19.644 19.701 1.00 49.16 74 ALA A C 1
ATOM 612 O O . ALA A 1 74 ? -5.418 -19.963 20.848 1.00 49.16 74 ALA A O 1
ATOM 613 N N . ALA A 1 75 ? -5.649 -20.265 18.635 1.00 45.00 75 ALA A N 1
ATOM 614 C CA . ALA A 1 75 ? -6.614 -21.365 18.679 1.00 45.00 75 ALA A CA 1
ATOM 615 C C . ALA A 1 75 ? -6.094 -22.633 17.969 1.00 45.00 75 ALA A C 1
ATOM 617 O O . ALA A 1 75 ? -6.887 -23.391 17.416 1.00 45.00 75 ALA A O 1
ATOM 618 N N . GLY A 1 76 ? -4.773 -22.825 17.928 1.00 39.28 76 GLY A N 1
ATOM 619 C CA . GLY A 1 76 ? -4.120 -24.001 17.351 1.00 39.28 76 GLY A CA 1
ATOM 620 C C . GLY A 1 76 ? -2.974 -24.463 18.225 1.00 39.28 76 GLY A C 1
ATOM 621 O O . GLY A 1 76 ? -2.304 -23.570 18.790 1.00 39.28 76 GLY A O 1
#

Solvent-accessible surface area (backbone atoms only — not comparable to full-atom values): 4444 Å² total; per-residue (Å²): 99,60,67,60,39,50,77,69,70,44,52,56,52,57,49,21,51,48,41,16,64,75,65,76,40,77,86,54,38,40,65,56,50,53,29,42,58,70,51,77,40,76,73,51,74,72,54,36,55,49,49,18,64,73,65,71,44,64,56,71,69,58,48,58,63,57,59,66,56,56,61,68,64,77,75,112

Organism: NCBI:txid882081

Sequence (76 aa):
MRRVRKLRGLTQYQLADRLAELSNNSSVSRDEVARWERGKRVPGPYWRQWLSVALDVPSEQLLEAVRCGRLRRAAG

InterPro domains:
  IPR001387 Cro/C1-type, helix-turn-helix domain [PF01381] (2-44)
  IPR001387 Cro/C1-type, helix-turn-helix domain [PS50943] (1-62)
  IPR001387 Cro/C1-type, helix-turn-helix domain [cd00093] (2-45)
  IPR010982 Lambda repressor-like, DNA-binding domain superfamily [G3DSA:1.10.260.40] (1-67)
  IPR010982 Lambda repressor-like, DNA-binding domain superfamily [SSF47413] (2-64)

Secondary structure (DSSP, 8-state):
-HHHHHHTT--HHHHHHHHHHHHT-TT--HHHHHHHHTTSSPPPHHHHHHHHHHHTS-HHHHHHHHHHHHHTTS--

Radius of gyration: 12.3 Å; Cα contacts (8 Å, |Δi|>4): 65; chains: 1; bounding box: 24×33×31 Å